Protein AF-A0A1Q3B2E7-F1 (afdb_monomer_lite)

Structure (mmCIF, N/CA/C/O backbone):
data_AF-A0A1Q3B2E7-F1
#
_entry.id   AF-A0A1Q3B2E7-F1
#
loop_
_atom_site.group_PDB
_atom_site.id
_atom_site.type_symbol
_atom_site.label_atom_id
_atom_site.label_alt_id
_atom_site.label_comp_id
_atom_site.label_asym_id
_atom_site.label_entity_id
_atom_site.label_seq_id
_atom_site.pdbx_PDB_ins_code
_atom_site.Cartn_x
_atom_site.Cartn_y
_atom_site.Cartn_z
_atom_site.occupancy
_atom_site.B_iso_or_equiv
_atom_site.auth_seq_id
_atom_site.auth_comp_id
_atom_site.auth_asym_id
_atom_site.auth_atom_id
_atom_site.pdbx_PDB_model_num
ATOM 1 N N . GLY A 1 1 ? 12.172 3.850 -0.071 1.00 59.62 1 GLY A N 1
ATOM 2 C CA . GLY A 1 1 ? 12.761 2.492 0.030 1.00 59.62 1 GLY A CA 1
ATOM 3 C C . GLY A 1 1 ? 11.717 1.480 0.484 1.00 59.62 1 GLY A C 1
ATOM 4 O O . GLY A 1 1 ? 10.760 1.884 1.121 1.00 59.62 1 GLY A O 1
ATOM 5 N N . ARG A 1 2 ? 11.874 0.181 0.179 1.00 70.88 2 ARG A N 1
ATOM 6 C CA . ARG A 1 2 ? 10.879 -0.886 0.475 1.00 70.88 2 ARG A CA 1
ATOM 7 C C . ARG A 1 2 ? 10.466 -0.970 1.951 1.00 70.88 2 ARG A C 1
ATOM 9 O O . ARG A 1 2 ? 9.289 -1.133 2.250 1.00 70.88 2 ARG A O 1
ATOM 16 N N . ARG A 1 3 ? 11.431 -0.772 2.853 1.00 80.31 3 ARG A N 1
ATOM 17 C CA . ARG A 1 3 ? 11.207 -0.690 4.303 1.00 80.31 3 ARG A CA 1
ATOM 18 C C . ARG A 1 3 ? 10.208 0.413 4.675 1.00 80.31 3 ARG A C 1
ATOM 20 O O . ARG A 1 3 ? 9.284 0.149 5.420 1.00 80.31 3 ARG A O 1
ATOM 27 N N . ILE A 1 4 ? 10.326 1.585 4.047 1.00 84.75 4 ILE A N 1
ATOM 28 C CA . ILE A 1 4 ? 9.436 2.738 4.268 1.00 84.75 4 ILE A CA 1
ATOM 29 C C . ILE A 1 4 ? 7.983 2.389 3.922 1.00 84.75 4 ILE A C 1
ATOM 31 O O . ILE A 1 4 ? 7.077 2.756 4.658 1.00 84.75 4 ILE A O 1
ATOM 35 N N . LEU A 1 5 ? 7.759 1.650 2.827 1.00 84.69 5 LEU A N 1
ATOM 36 C CA . LEU A 1 5 ? 6.407 1.238 2.443 1.00 84.69 5 LEU A CA 1
ATOM 37 C C . LEU A 1 5 ? 5.824 0.225 3.442 1.00 84.69 5 LEU A C 1
ATOM 39 O O . LEU A 1 5 ? 4.676 0.361 3.841 1.00 84.69 5 LEU A O 1
ATOM 43 N N . ASN A 1 6 ? 6.611 -0.764 3.878 1.00 84.50 6 ASN A N 1
ATOM 44 C CA . ASN A 1 6 ? 6.161 -1.739 4.880 1.00 84.50 6 ASN A CA 1
ATOM 45 C C . ASN A 1 6 ? 5.844 -1.057 6.226 1.00 84.50 6 ASN A C 1
ATOM 47 O O . ASN A 1 6 ? 4.791 -1.299 6.812 1.00 84.50 6 ASN A O 1
ATOM 51 N N . ASP A 1 7 ? 6.711 -0.142 6.663 1.00 87.56 7 ASP A N 1
ATOM 52 C CA . ASP A 1 7 ? 6.533 0.615 7.903 1.00 87.56 7 ASP A CA 1
ATOM 53 C C . ASP A 1 7 ? 5.281 1.510 7.856 1.00 87.56 7 ASP A C 1
ATOM 55 O O . ASP A 1 7 ? 4.605 1.646 8.872 1.00 87.56 7 ASP A O 1
ATOM 59 N N . ALA A 1 8 ? 4.914 2.045 6.684 1.00 88.06 8 ALA A N 1
ATOM 60 C CA . ALA A 1 8 ? 3.692 2.832 6.495 1.00 88.06 8 ALA A CA 1
ATOM 61 C C . ALA A 1 8 ? 2.412 1.976 6.382 1.00 88.06 8 ALA A C 1
ATOM 63 O O . ALA A 1 8 ? 1.351 2.367 6.866 1.00 88.06 8 ALA A O 1
ATOM 64 N N . LEU A 1 9 ? 2.469 0.788 5.774 1.00 87.25 9 LEU A N 1
ATOM 65 C CA . LEU A 1 9 ? 1.274 -0.051 5.598 1.00 87.25 9 LEU A CA 1
ATOM 66 C C . LEU A 1 9 ? 0.846 -0.769 6.888 1.00 87.25 9 LEU A C 1
ATOM 68 O O . LEU A 1 9 ? -0.348 -0.969 7.112 1.00 87.25 9 LEU A O 1
ATOM 72 N N . ARG A 1 10 ? 1.787 -1.095 7.781 1.00 88.38 10 ARG A N 1
ATOM 73 C CA . ARG A 1 10 ? 1.496 -1.751 9.071 1.00 88.38 10 ARG A CA 1
ATOM 74 C C . ARG A 1 10 ? 0.505 -0.969 9.955 1.00 88.38 10 ARG A C 1
ATOM 76 O O . ARG A 1 10 ? -0.465 -1.575 10.414 1.00 88.38 10 ARG A O 1
ATOM 83 N N . PRO A 1 11 ? 0.684 0.347 10.205 1.00 90.88 11 PRO A N 1
ATOM 84 C CA . PRO A 1 11 ? -0.299 1.167 10.912 1.00 90.88 11 PRO A CA 1
ATOM 85 C C . PRO A 1 11 ? -1.687 1.137 10.280 1.00 90.88 11 PRO A C 1
ATOM 87 O O . PRO A 1 11 ? -2.664 1.092 11.018 1.00 90.88 11 PRO A O 1
ATOM 90 N N . THR A 1 12 ? -1.772 1.111 8.947 1.00 90.00 12 THR A N 1
ATOM 91 C CA . THR A 1 12 ? -3.046 1.073 8.209 1.00 90.00 12 THR A CA 1
ATOM 92 C C . THR A 1 12 ? -3.836 -0.187 8.555 1.00 90.00 12 THR A C 1
ATOM 94 O O . THR A 1 12 ? -4.966 -0.100 9.023 1.00 90.00 12 THR A O 1
ATOM 97 N N . VAL A 1 13 ? -3.205 -1.360 8.438 1.00 88.94 13 VAL A N 1
ATOM 98 C CA . VAL A 1 13 ? -3.832 -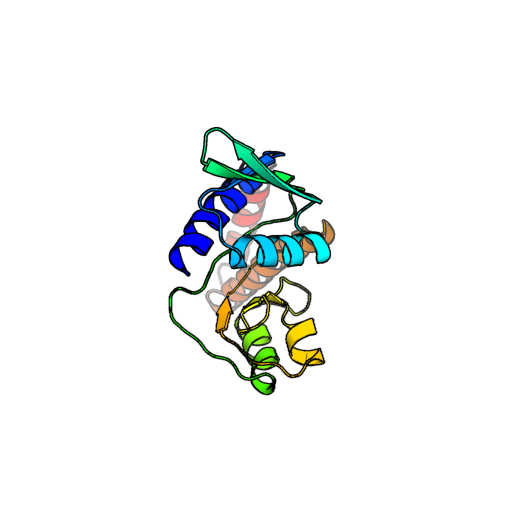2.651 8.775 1.00 88.94 13 VAL A CA 1
ATOM 99 C C . VAL A 1 13 ? -4.214 -2.715 10.254 1.00 88.94 13 VAL A C 1
ATOM 101 O O . VAL A 1 13 ? -5.286 -3.194 10.613 1.00 88.94 13 VAL A O 1
ATOM 104 N N . ASN A 1 14 ? -3.349 -2.213 11.136 1.00 90.81 14 ASN A N 1
ATOM 105 C CA . ASN A 1 14 ? -3.615 -2.210 12.571 1.00 90.81 14 ASN A CA 1
ATOM 106 C C . ASN A 1 14 ? -4.746 -1.249 12.961 1.00 90.81 14 ASN A C 1
ATOM 108 O O . ASN A 1 14 ? -5.475 -1.530 13.910 1.00 90.81 14 ASN A O 1
ATOM 112 N N . ALA A 1 15 ? -4.875 -0.112 12.278 1.00 92.00 15 ALA A N 1
ATOM 113 C CA . ALA A 1 15 ? -5.956 0.844 12.484 1.00 92.00 15 ALA A CA 1
ATOM 114 C C . ALA A 1 15 ? -7.296 0.265 12.012 1.00 92.00 15 ALA A C 1
ATOM 116 O O . ALA A 1 15 ? -8.272 0.342 12.755 1.00 92.00 15 ALA A O 1
ATOM 117 N N . GLU A 1 16 ? -7.303 -0.399 10.857 1.00 89.44 16 GLU A N 1
ATOM 118 C CA . GLU A 1 16 ? -8.468 -1.105 10.310 1.00 89.44 16 GLU A CA 1
ATOM 119 C C . GLU A 1 16 ? -8.929 -2.245 11.221 1.00 89.44 16 GLU A C 1
ATOM 121 O O . GLU A 1 16 ? -10.093 -2.310 11.603 1.00 89.44 16 GLU A O 1
ATOM 126 N N . ARG A 1 17 ? -8.002 -3.083 11.708 1.00 88.38 17 ARG A N 1
ATOM 127 C CA . ARG A 1 17 ? -8.322 -4.133 12.696 1.00 88.38 17 ARG A CA 1
ATOM 128 C C . ARG A 1 17 ? -8.893 -3.585 14.004 1.00 88.38 17 ARG A C 1
ATOM 130 O O . ARG A 1 17 ? -9.608 -4.297 14.699 1.00 88.38 17 ARG A O 1
ATOM 137 N N . LYS A 1 18 ? -8.556 -2.343 14.357 1.00 91.69 18 LYS A N 1
ATOM 138 C CA . LYS A 1 18 ? -9.092 -1.640 15.531 1.00 91.69 18 LYS A CA 1
ATOM 139 C C . LYS A 1 18 ? -10.392 -0.882 15.235 1.00 91.69 18 LYS A C 1
ATOM 141 O O . LYS A 1 18 ? -10.913 -0.255 16.151 1.00 91.69 18 LYS A O 1
ATOM 146 N N . GLY A 1 19 ? -10.888 -0.894 13.996 1.00 88.62 19 GLY A N 1
ATOM 147 C CA . GLY A 1 19 ? -12.098 -0.176 13.593 1.00 88.62 19 GLY A CA 1
ATOM 148 C C . GLY A 1 19 ? -11.955 1.349 13.609 1.00 88.62 19 GLY A C 1
ATOM 149 O O . GLY A 1 19 ? -12.931 2.054 13.847 1.00 88.62 19 GLY A O 1
ATOM 150 N N . LYS A 1 20 ? -10.742 1.885 13.415 1.00 92.94 20 LYS A N 1
ATOM 151 C CA . LYS A 1 20 ? -10.534 3.338 13.333 1.00 92.94 20 LYS A CA 1
ATOM 152 C C . LYS A 1 20 ? -10.996 3.872 11.978 1.00 92.94 20 LYS A C 1
ATOM 154 O O . LYS A 1 20 ? -10.686 3.280 10.954 1.00 92.94 20 LYS A O 1
ATOM 159 N N . SER A 1 21 ? -11.627 5.045 11.967 1.00 92.88 21 SER A N 1
ATOM 160 C CA . SER A 1 21 ? -12.027 5.721 10.721 1.00 92.88 21 SER A CA 1
ATOM 161 C C . SER A 1 21 ? -10.865 6.396 9.986 1.00 92.88 21 SER A C 1
ATOM 163 O O . SER A 1 21 ? -10.935 6.590 8.778 1.00 92.88 21 SER A O 1
ATOM 165 N N . TYR A 1 22 ? -9.792 6.754 10.699 1.00 94.56 22 TYR A N 1
ATOM 166 C CA . TYR A 1 22 ? -8.658 7.490 10.138 1.00 94.56 22 TYR A CA 1
ATOM 167 C C . TYR A 1 22 ? -7.321 6.954 10.646 1.00 94.56 22 TYR A C 1
ATOM 169 O O . TYR A 1 22 ? -7.204 6.495 11.790 1.00 94.56 22 TYR A O 1
ATOM 177 N N . VAL A 1 23 ? -6.294 7.068 9.805 1.00 94.75 23 VAL A N 1
ATOM 178 C CA . VAL A 1 23 ? -4.904 6.777 10.165 1.00 94.75 23 VAL A CA 1
ATOM 179 C C . VAL A 1 23 ? -3.959 7.819 9.570 1.00 94.75 23 VAL A C 1
ATOM 181 O O . VAL A 1 23 ? -4.080 8.189 8.405 1.00 94.75 23 VAL A O 1
ATOM 184 N N . GLU A 1 24 ? -3.004 8.281 10.374 1.00 92.25 24 GLU A N 1
ATOM 185 C CA . GLU A 1 24 ? -1.895 9.112 9.905 1.00 92.25 24 GLU A CA 1
ATOM 186 C C . GLU A 1 24 ? -0.694 8.227 9.563 1.00 92.25 24 GLU A C 1
ATOM 188 O O . GLU A 1 24 ? -0.271 7.396 10.372 1.00 92.25 24 GLU A O 1
ATOM 193 N N . LEU A 1 25 ? -0.133 8.412 8.368 1.00 90.94 25 LEU A N 1
ATOM 194 C CA . LEU A 1 25 ? 1.010 7.657 7.867 1.00 90.94 25 LEU A CA 1
ATOM 195 C C . LEU A 1 25 ? 2.261 8.528 7.783 1.00 90.94 25 LEU A C 1
ATOM 197 O O . LEU A 1 25 ? 2.250 9.633 7.235 1.00 90.94 25 LEU A O 1
ATOM 201 N N . GLN A 1 26 ? 3.364 7.973 8.283 1.00 83.81 26 GLN A N 1
ATOM 202 C CA . GLN A 1 26 ? 4.721 8.495 8.152 1.00 83.81 26 GLN A CA 1
ATOM 203 C C . GLN A 1 26 ? 5.697 7.311 8.063 1.00 83.81 26 GLN A C 1
ATOM 205 O O . GLN A 1 26 ? 5.507 6.343 8.803 1.00 83.81 26 GLN A O 1
ATOM 210 N N . PRO A 1 27 ? 6.744 7.354 7.211 1.00 79.88 27 PRO A N 1
ATOM 211 C CA . PRO A 1 27 ? 7.186 8.443 6.324 1.00 79.88 27 PRO A CA 1
ATOM 212 C C . PRO A 1 27 ? 6.483 8.465 4.954 1.00 79.88 27 PRO A C 1
ATOM 214 O O . PRO A 1 27 ? 5.957 7.452 4.497 1.00 79.88 27 PRO A O 1
ATOM 217 N N . ILE A 1 28 ? 6.555 9.598 4.247 1.00 83.94 28 ILE A N 1
ATOM 218 C CA . ILE A 1 28 ? 5.981 9.749 2.898 1.00 83.94 28 ILE A CA 1
ATOM 219 C C . ILE A 1 28 ? 6.991 9.417 1.814 1.00 83.94 28 ILE A C 1
ATOM 221 O O . ILE A 1 28 ? 8.162 9.785 1.881 1.00 83.94 28 ILE A O 1
ATOM 225 N N . SER A 1 29 ? 6.507 8.732 0.782 1.00 85.81 29 SER A N 1
ATOM 226 C CA . SER A 1 29 ? 7.240 8.497 -0.456 1.00 85.81 29 SER A CA 1
ATOM 227 C C . SER A 1 29 ? 6.288 8.582 -1.644 1.00 85.81 29 SER A C 1
ATOM 229 O O . SER A 1 29 ? 5.109 8.270 -1.502 1.00 85.81 29 SER A O 1
ATOM 231 N N . THR A 1 30 ? 6.804 8.941 -2.819 1.00 86.69 30 THR A N 1
ATOM 232 C CA . THR A 1 30 ? 6.036 8.957 -4.081 1.00 86.69 30 THR A CA 1
ATOM 233 C C . THR A 1 30 ? 5.363 7.613 -4.355 1.00 86.69 30 THR A C 1
ATOM 235 O O . THR A 1 30 ? 4.206 7.548 -4.763 1.00 86.69 30 THR A O 1
ATOM 238 N N . VAL A 1 31 ? 6.062 6.525 -4.029 1.00 87.19 31 VAL A N 1
ATOM 239 C CA . VAL A 1 31 ? 5.546 5.164 -4.174 1.00 87.19 31 VAL A CA 1
ATOM 240 C C . VAL A 1 31 ? 4.389 4.876 -3.215 1.00 87.19 31 VAL A C 1
ATOM 242 O O . VAL A 1 31 ? 3.468 4.166 -3.591 1.00 87.19 31 VAL A O 1
ATOM 245 N N . LEU A 1 32 ? 4.404 5.425 -1.993 1.00 89.31 32 LEU A N 1
ATOM 246 C CA . LEU A 1 32 ? 3.286 5.286 -1.052 1.00 89.31 32 LEU A CA 1
ATOM 247 C C . LEU A 1 32 ? 2.048 6.036 -1.560 1.00 89.31 32 LEU A C 1
ATOM 249 O O . LEU A 1 32 ? 0.961 5.475 -1.526 1.00 89.31 32 LEU A O 1
ATOM 253 N N . SER A 1 33 ? 2.207 7.261 -2.069 1.00 90.31 33 SER A N 1
ATOM 254 C CA . SER A 1 33 ? 1.087 8.035 -2.623 1.00 90.31 33 SER A CA 1
ATOM 255 C C . SER A 1 33 ? 0.443 7.335 -3.823 1.00 90.31 33 SER A C 1
ATOM 257 O O . SER A 1 33 ? -0.778 7.239 -3.895 1.00 90.31 33 SER A O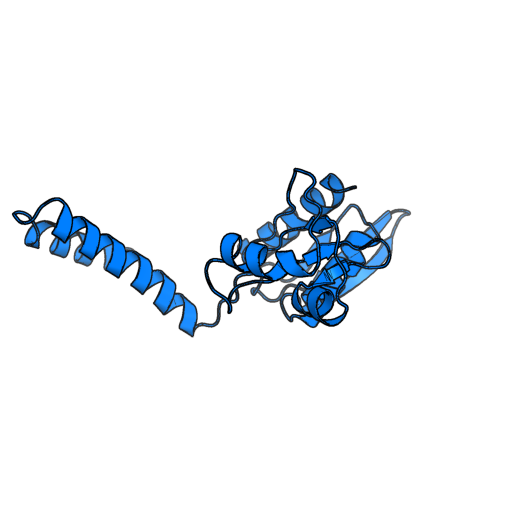 1
ATOM 259 N N . SER A 1 34 ? 1.262 6.787 -4.724 1.00 90.38 34 SER A N 1
ATOM 260 C CA . SER A 1 34 ? 0.786 6.038 -5.899 1.00 90.38 34 SER A CA 1
ATOM 261 C C . SER A 1 34 ? 0.112 4.725 -5.485 1.00 90.38 34 SER A C 1
ATOM 263 O O . SER A 1 34 ? -0.945 4.369 -5.990 1.00 90.38 34 SER A O 1
ATOM 265 N N . PHE A 1 35 ? 0.645 4.049 -4.464 1.00 88.69 35 PHE A N 1
ATOM 266 C CA . PHE A 1 35 ? 0.024 2.854 -3.894 1.00 88.69 35 PHE A CA 1
ATOM 267 C C . PHE A 1 35 ? -1.345 3.136 -3.255 1.00 88.69 35 PHE A C 1
ATOM 269 O O . PHE A 1 35 ? -2.295 2.387 -3.466 1.00 88.69 35 PHE A O 1
ATOM 276 N N . LEU A 1 36 ? -1.468 4.229 -2.493 1.00 90.81 36 LEU A N 1
ATOM 277 C CA . LEU A 1 36 ? -2.745 4.651 -1.911 1.00 90.81 36 LEU A CA 1
ATOM 278 C C . LEU A 1 36 ? -3.760 5.037 -2.991 1.00 90.81 36 LEU A C 1
ATOM 280 O O . LEU A 1 36 ? -4.945 4.764 -2.825 1.00 90.81 36 LEU A O 1
ATOM 284 N N . LYS A 1 37 ? -3.306 5.602 -4.115 1.00 91.88 37 LYS A N 1
ATOM 285 C CA . LYS A 1 37 ? -4.159 5.853 -5.281 1.00 91.88 37 LYS A CA 1
ATOM 286 C C . LYS A 1 37 ? -4.758 4.552 -5.824 1.00 91.88 37 LYS A C 1
ATOM 288 O O . LYS A 1 37 ? -5.976 4.449 -5.877 1.00 91.88 37 LYS A O 1
ATOM 293 N N . VAL A 1 38 ? -3.941 3.522 -6.063 1.00 89.69 38 VAL A N 1
ATOM 294 C CA . VAL A 1 38 ? -4.433 2.193 -6.485 1.00 89.69 38 VAL A CA 1
ATOM 295 C C . VAL A 1 38 ? -5.423 1.609 -5.465 1.00 89.69 38 VAL A C 1
ATOM 297 O O . VAL A 1 38 ? -6.466 1.074 -5.835 1.00 89.69 38 VAL A O 1
ATOM 300 N N . MET A 1 39 ? -5.154 1.743 -4.160 1.00 89.00 39 MET A N 1
ATOM 301 C CA . MET A 1 39 ? -6.084 1.281 -3.117 1.00 89.00 39 MET A CA 1
ATOM 302 C C . MET A 1 39 ? -7.425 2.028 -3.133 1.00 89.00 39 MET A C 1
ATOM 304 O O . MET A 1 39 ? -8.458 1.424 -2.834 1.00 89.00 39 MET A O 1
ATOM 308 N N . LYS A 1 40 ? -7.413 3.325 -3.452 1.00 91.38 40 LYS A N 1
ATOM 309 C CA . LYS A 1 40 ? -8.616 4.152 -3.585 1.00 91.38 40 LYS A CA 1
ATOM 310 C C . LYS A 1 40 ? -9.411 3.757 -4.825 1.00 91.38 40 LYS A C 1
ATOM 312 O O . LYS A 1 40 ? -10.608 3.520 -4.713 1.00 91.38 40 LYS A O 1
ATOM 317 N N . ASP A 1 41 ? -8.742 3.618 -5.966 1.00 90.00 41 ASP A N 1
ATOM 318 C CA . ASP A 1 41 ? -9.372 3.281 -7.247 1.00 90.00 41 ASP A CA 1
ATOM 319 C C . ASP A 1 41 ? -10.035 1.893 -7.193 1.00 90.00 41 ASP A C 1
ATOM 321 O O . ASP A 1 41 ? -11.133 1.692 -7.708 1.00 90.00 41 ASP A O 1
ATOM 325 N N . ARG A 1 42 ? -9.427 0.950 -6.461 1.00 86.50 42 ARG A N 1
ATOM 326 C CA . ARG A 1 42 ? -9.994 -0.384 -6.193 1.00 86.50 42 ARG A CA 1
ATOM 327 C C . ARG A 1 42 ? -11.024 -0.416 -5.049 1.00 86.50 42 ARG A C 1
ATOM 329 O O . ARG A 1 42 ? -11.599 -1.469 -4.781 1.00 86.50 42 ARG A O 1
ATOM 336 N N . GLY A 1 43 ? -11.276 0.706 -4.369 1.00 87.44 43 GLY A N 1
ATOM 337 C CA . GLY A 1 43 ? -12.324 0.836 -3.348 1.00 87.44 43 GLY A CA 1
ATOM 338 C C . GLY A 1 43 ? -12.020 0.174 -1.998 1.00 87.44 43 GLY A C 1
ATOM 339 O O . GLY A 1 43 ? -12.953 -0.240 -1.299 1.00 87.44 43 GLY A O 1
ATOM 340 N N . TYR A 1 44 ? -10.738 0.041 -1.639 1.00 86.88 44 TYR A N 1
ATOM 341 C CA . TYR A 1 44 ? -10.303 -0.431 -0.316 1.00 86.88 44 TYR A CA 1
ATOM 342 C C . TYR A 1 44 ? -10.294 0.680 0.732 1.00 86.88 44 TYR A C 1
ATOM 344 O O . TYR A 1 44 ? -10.636 0.438 1.888 1.00 86.88 44 TYR A O 1
ATOM 352 N N . ILE A 1 45 ? -9.878 1.877 0.321 1.00 91.06 45 ILE A N 1
ATOM 353 C CA . ILE A 1 45 ? -9.889 3.088 1.143 1.00 91.06 45 ILE A CA 1
ATOM 354 C C . ILE A 1 45 ? -10.887 4.071 0.552 1.00 91.06 45 ILE A C 1
ATOM 356 O O . ILE A 1 45 ? -11.130 4.066 -0.655 1.00 91.06 45 ILE A O 1
ATOM 360 N N . LYS A 1 46 ? -11.440 4.939 1.396 1.00 91.75 46 LYS A N 1
ATOM 361 C CA . LYS A 1 46 ? -12.422 5.922 0.946 1.00 91.75 46 LYS A CA 1
ATOM 362 C C . LYS A 1 46 ? -11.737 7.121 0.298 1.00 91.75 46 LYS A C 1
ATOM 364 O O . LYS A 1 46 ? -12.024 7.472 -0.845 1.00 91.75 46 LYS A O 1
ATOM 369 N N . ASN A 1 47 ? -10.796 7.731 1.011 1.00 94.94 47 ASN A N 1
ATOM 370 C CA . ASN A 1 47 ? -9.999 8.835 0.498 1.00 94.94 47 ASN A CA 1
ATOM 371 C C . ASN A 1 47 ? -8.657 8.930 1.235 1.00 94.94 47 ASN A C 1
ATOM 373 O O . ASN A 1 47 ? -8.458 8.305 2.276 1.00 94.94 47 ASN A O 1
ATOM 377 N N . PHE A 1 48 ? -7.727 9.718 0.705 1.00 95.00 48 PHE A N 1
ATOM 378 C CA . PHE A 1 48 ? -6.511 10.087 1.418 1.00 95.00 48 PHE A CA 1
ATOM 379 C C . PHE A 1 48 ? -6.113 11.520 1.078 1.00 95.00 48 PHE A C 1
ATOM 381 O O . PHE A 1 48 ? -6.361 11.999 -0.029 1.00 95.00 48 PHE A O 1
ATOM 388 N N . GLU A 1 49 ? -5.470 12.186 2.027 1.00 93.44 49 GLU A N 1
ATOM 389 C CA . GLU A 1 49 ? -5.038 13.573 1.905 1.00 93.44 49 GLU A CA 1
ATOM 390 C C . GLU A 1 49 ? -3.584 13.707 2.340 1.00 93.44 49 GLU A C 1
ATOM 392 O O . GLU A 1 49 ? -3.170 13.184 3.376 1.00 93.44 49 GLU A O 1
ATOM 397 N N . VAL A 1 50 ? -2.802 14.418 1.532 1.00 91.56 50 VAL A N 1
ATOM 398 C CA . VAL A 1 50 ? -1.409 14.748 1.833 1.00 91.56 50 VAL A CA 1
ATOM 399 C C . VAL A 1 50 ? -1.383 16.175 2.366 1.00 91.56 50 VAL A C 1
ATOM 401 O O . VAL A 1 50 ? -1.817 17.095 1.678 1.00 91.56 50 VAL A O 1
ATOM 404 N N . TYR A 1 51 ? -0.841 16.375 3.562 1.00 89.81 51 TYR A N 1
ATOM 405 C CA . TYR A 1 51 ? -0.718 17.695 4.172 1.00 89.81 51 TYR A CA 1
ATOM 406 C C . TYR A 1 51 ? 0.701 17.939 4.686 1.00 89.81 51 TYR A C 1
ATOM 408 O O . TYR A 1 51 ? 1.462 17.019 4.999 1.00 89.81 51 TYR A O 1
ATOM 416 N N . TYR A 1 52 ? 1.070 19.214 4.749 1.00 88.50 52 TYR A N 1
ATOM 417 C CA . TYR A 1 52 ? 2.373 19.662 5.216 1.00 88.50 52 TYR A CA 1
ATOM 418 C C . TYR A 1 52 ? 2.198 20.463 6.502 1.00 88.50 52 TYR A C 1
ATOM 420 O O . TYR A 1 52 ? 1.615 21.546 6.488 1.00 88.50 52 TYR A O 1
ATOM 428 N N . LEU A 1 53 ? 2.698 19.929 7.618 1.00 86.00 53 LEU A N 1
ATOM 429 C CA . LEU A 1 53 ? 2.559 20.550 8.932 1.00 86.00 53 LEU A CA 1
ATOM 430 C C . LEU A 1 53 ? 3.904 20.551 9.663 1.00 86.00 53 LEU A C 1
ATOM 432 O O . LEU A 1 53 ? 4.593 19.537 9.711 1.00 86.00 53 LEU A O 1
ATOM 436 N N . HIS A 1 54 ? 4.291 21.689 10.245 1.00 86.44 54 HIS A N 1
ATOM 437 C CA . HIS A 1 54 ? 5.511 21.828 11.060 1.00 86.44 54 HIS A CA 1
ATOM 438 C C . HIS A 1 54 ? 6.786 21.236 10.419 1.00 86.44 54 HIS A C 1
ATOM 440 O O . HIS A 1 54 ? 7.582 20.588 11.093 1.00 86.44 54 HIS A O 1
ATOM 446 N N . ARG A 1 55 ? 6.994 21.460 9.112 1.00 84.69 55 ARG A N 1
ATOM 447 C CA . ARG A 1 55 ? 8.123 20.914 8.325 1.00 84.69 55 ARG A CA 1
ATOM 448 C C . ARG A 1 55 ? 8.134 19.396 8.143 1.00 84.69 55 ARG A C 1
ATOM 450 O O . ARG A 1 55 ? 9.146 18.833 7.730 1.00 84.69 55 ARG A O 1
ATOM 457 N N . VAL A 1 56 ? 7.013 18.735 8.401 1.00 85.38 56 VAL A N 1
ATOM 458 C CA . VAL A 1 56 ? 6.863 17.299 8.207 1.00 85.38 56 VAL A CA 1
ATOM 459 C C . VAL A 1 56 ? 5.669 17.044 7.303 1.00 85.38 56 VAL A C 1
ATOM 461 O O . VAL A 1 56 ? 4.548 17.474 7.568 1.00 85.38 56 VAL A O 1
ATOM 464 N N . TRP A 1 57 ? 5.916 16.319 6.220 1.00 87.75 57 TRP A N 1
ATOM 465 C CA . TRP A 1 57 ? 4.845 15.818 5.378 1.00 87.75 57 TRP A CA 1
ATOM 466 C C . TRP A 1 57 ? 4.114 14.682 6.109 1.00 87.75 57 TRP A C 1
ATOM 468 O O . TRP A 1 57 ? 4.750 13.799 6.698 1.00 87.75 57 TRP A O 1
ATOM 478 N N . ARG A 1 58 ? 2.782 14.684 6.047 1.00 89.75 58 ARG A N 1
ATOM 479 C CA . ARG A 1 58 ? 1.909 13.640 6.598 1.00 89.75 58 ARG A CA 1
ATOM 480 C C . ARG A 1 58 ? 0.810 13.268 5.608 1.00 89.75 58 ARG A C 1
ATOM 482 O O . ARG A 1 58 ? 0.403 14.087 4.790 1.00 89.75 58 ARG A O 1
ATOM 489 N N . ILE A 1 59 ? 0.387 12.007 5.652 1.00 92.75 59 ILE A N 1
ATOM 490 C CA . ILE A 1 59 ? -0.768 11.527 4.893 1.00 92.75 59 ILE A CA 1
ATOM 491 C C . ILE A 1 59 ? -1.814 11.073 5.892 1.00 92.75 59 ILE A C 1
ATOM 493 O O . ILE A 1 59 ? -1.515 10.223 6.728 1.00 92.75 59 ILE A O 1
ATOM 497 N N . THR A 1 60 ? -3.023 11.607 5.787 1.00 93.31 60 THR A N 1
ATOM 498 C CA . THR A 1 60 ? -4.191 11.058 6.477 1.00 93.31 60 THR A CA 1
ATOM 499 C C . THR A 1 60 ? -4.944 10.178 5.494 1.00 93.31 60 THR A C 1
ATOM 501 O O . THR A 1 60 ? -5.248 10.605 4.383 1.00 93.31 60 THR A O 1
ATOM 504 N N . VAL A 1 61 ? -5.237 8.945 5.892 1.00 94.56 61 VAL A N 1
ATOM 505 C CA . VAL A 1 61 ? -6.049 8.006 5.112 1.00 94.56 61 VAL A CA 1
ATOM 506 C C . VAL A 1 61 ? -7.382 7.807 5.823 1.00 94.56 61 VAL A C 1
ATOM 508 O O . VAL A 1 61 ? -7.406 7.521 7.021 1.00 94.56 61 VAL A O 1
ATOM 511 N N . GLU A 1 62 ? -8.475 7.954 5.078 1.00 95.12 62 GLU A N 1
ATOM 512 C CA . GLU A 1 62 ? -9.831 7.621 5.509 1.00 95.12 62 GLU A CA 1
ATOM 513 C C . GLU A 1 62 ? -10.126 6.153 5.175 1.00 95.12 62 GLU A C 1
ATOM 515 O O . GLU A 1 62 ? -10.110 5.720 4.015 1.00 95.12 62 GLU A O 1
ATOM 520 N N . LEU A 1 63 ? -10.376 5.388 6.229 1.00 91.81 63 LEU A N 1
ATOM 521 C CA . LEU A 1 63 ? -10.547 3.943 6.216 1.00 91.81 63 LEU A CA 1
ATOM 522 C C . LEU A 1 63 ? -12.023 3.570 6.053 1.00 91.81 63 LEU A C 1
ATOM 524 O O . LEU A 1 63 ? -12.913 4.301 6.486 1.00 91.81 63 LEU A O 1
ATOM 528 N N . GLN A 1 64 ? -12.282 2.420 5.426 1.00 87.62 64 GLN A N 1
ATOM 529 C CA . GLN A 1 64 ? -13.644 1.945 5.145 1.00 87.62 64 GLN A CA 1
ATOM 530 C C . GLN A 1 64 ? -13.989 0.636 5.879 1.00 87.62 64 GLN A C 1
ATOM 532 O O . GLN A 1 64 ? -15.141 0.211 5.837 1.00 87.62 64 GLN A O 1
ATOM 537 N N . GLY A 1 65 ? -13.035 -0.034 6.538 1.00 84.69 65 GLY A N 1
ATOM 538 C CA . GLY A 1 65 ? -13.273 -1.362 7.124 1.00 84.69 65 GLY A CA 1
ATOM 539 C C . GLY A 1 65 ? -13.087 -2.514 6.134 1.00 84.69 65 GLY A C 1
ATOM 540 O O . GLY A 1 65 ? -13.426 -3.655 6.437 1.00 84.69 65 GLY A O 1
ATOM 541 N N . ARG A 1 66 ? -12.580 -2.234 4.925 1.00 83.50 66 ARG A N 1
ATOM 542 C CA . ARG A 1 66 ? -12.423 -3.226 3.844 1.00 83.50 66 ARG A CA 1
AT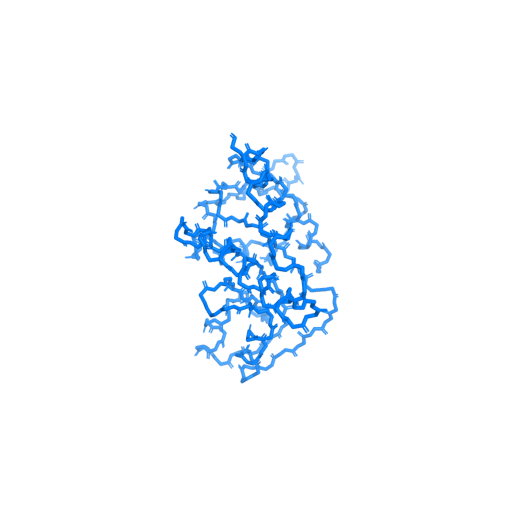OM 543 C C . ARG A 1 66 ? -11.021 -3.817 3.761 1.00 83.50 66 ARG A C 1
ATOM 545 O O . ARG A 1 66 ? -10.809 -4.813 3.075 1.00 83.50 66 ARG A O 1
ATOM 552 N N . VAL A 1 67 ? -10.048 -3.209 4.428 1.00 84.31 67 VAL A N 1
ATOM 553 C CA . VAL A 1 67 ? -8.658 -3.659 4.394 1.00 84.31 67 VAL A CA 1
ATOM 554 C C . VAL A 1 67 ? -8.423 -4.693 5.491 1.00 84.31 67 VAL A C 1
ATOM 556 O O . VAL A 1 67 ? -8.468 -4.387 6.677 1.00 84.31 67 VAL A O 1
ATOM 559 N N . ASN A 1 68 ? -8.116 -5.929 5.098 1.00 79.31 68 ASN A N 1
ATOM 560 C CA . ASN A 1 68 ? -7.794 -6.994 6.052 1.00 79.31 68 ASN A CA 1
ATOM 561 C C . ASN A 1 68 ? -6.288 -7.137 6.321 1.00 79.31 68 ASN A C 1
ATOM 563 O O . ASN A 1 68 ? -5.871 -7.326 7.468 1.00 79.31 68 ASN A O 1
ATOM 567 N N . ASP A 1 69 ? -5.477 -7.129 5.259 1.00 81.12 69 ASP A N 1
ATOM 568 C CA . ASP A 1 69 ? -4.027 -7.266 5.366 1.00 81.12 69 ASP A CA 1
ATOM 569 C C . ASP A 1 69 ? -3.291 -6.575 4.212 1.00 81.12 69 ASP A C 1
ATOM 571 O O . ASP A 1 69 ? -3.804 -6.432 3.102 1.00 81.12 69 ASP A O 1
ATOM 575 N N . CYS A 1 70 ? -2.074 -6.118 4.474 1.00 80.94 70 CYS A N 1
ATOM 576 C CA . CYS A 1 70 ? -1.230 -5.416 3.512 1.00 80.94 70 CYS A CA 1
ATOM 577 C C . CYS A 1 70 ? 0.227 -5.716 3.850 1.00 80.94 70 CYS A C 1
ATOM 579 O O . CYS A 1 70 ? 0.679 -5.400 4.950 1.00 80.94 70 CYS A O 1
ATOM 581 N N . GLY A 1 71 ? 0.985 -6.285 2.913 1.00 78.31 71 GLY A N 1
ATOM 582 C CA . GLY A 1 71 ? 2.357 -6.691 3.197 1.00 78.31 71 GLY A CA 1
ATOM 583 C C . GLY A 1 71 ? 3.248 -6.618 1.974 1.00 78.31 71 GLY A C 1
ATOM 584 O O . GLY A 1 71 ? 3.014 -7.304 0.992 1.00 78.31 71 GLY A O 1
ATOM 585 N N . VAL A 1 72 ? 4.317 -5.831 2.064 1.00 80.81 72 VAL A N 1
ATOM 586 C CA . VAL A 1 72 ? 5.321 -5.723 1.001 1.00 80.81 72 VAL A CA 1
ATOM 587 C C . VAL A 1 72 ? 6.277 -6.911 1.070 1.00 80.81 72 VAL A C 1
ATOM 589 O O . VAL A 1 72 ? 6.782 -7.235 2.146 1.00 80.81 72 VAL A O 1
ATOM 592 N N . LEU A 1 73 ? 6.598 -7.506 -0.081 1.00 79.31 73 LEU A N 1
ATOM 593 C CA . LEU A 1 73 ? 7.627 -8.542 -0.170 1.00 79.31 73 LEU A CA 1
ATOM 594 C C . LEU A 1 73 ? 9.006 -7.989 0.197 1.00 79.31 73 LEU A C 1
ATOM 596 O O . LEU A 1 73 ? 9.452 -6.949 -0.297 1.00 79.31 73 LEU A O 1
ATOM 600 N N . THR A 1 74 ? 9.693 -8.712 1.076 1.00 70.62 74 THR A N 1
ATOM 601 C CA . THR A 1 74 ? 10.992 -8.294 1.613 1.00 70.62 74 THR A CA 1
ATOM 602 C C . THR A 1 74 ? 12.133 -8.529 0.616 1.00 70.62 74 THR A C 1
ATOM 604 O O . THR A 1 74 ? 13.039 -7.695 0.507 1.00 70.62 74 THR A O 1
ATOM 607 N N . TYR A 1 75 ? 12.101 -9.628 -0.146 1.00 78.38 75 TYR A N 1
ATOM 608 C CA . TYR A 1 75 ? 13.102 -9.917 -1.179 1.00 78.38 75 TYR A CA 1
ATOM 609 C C . TYR A 1 75 ? 12.745 -9.240 -2.509 1.00 78.38 75 TYR A C 1
ATOM 611 O O . TYR A 1 75 ? 11.603 -8.849 -2.734 1.00 78.38 75 TYR A O 1
ATOM 619 N N . ARG A 1 76 ? 13.750 -9.010 -3.364 1.00 73.06 76 ARG A N 1
ATOM 620 C CA . ARG A 1 76 ? 13.512 -8.454 -4.702 1.00 73.06 76 ARG A CA 1
ATOM 621 C C . ARG A 1 76 ? 13.040 -9.579 -5.609 1.00 73.06 76 ARG A C 1
ATOM 623 O O . ARG A 1 76 ? 13.744 -10.575 -5.740 1.00 73.06 76 ARG A O 1
ATOM 630 N N . GLN A 1 77 ? 11.875 -9.393 -6.210 1.00 82.50 77 GLN A N 1
ATOM 631 C CA . GLN A 1 77 ? 11.359 -10.264 -7.249 1.00 82.50 77 GLN A CA 1
ATOM 632 C C . GLN A 1 77 ? 10.929 -9.391 -8.419 1.00 82.50 77 GLN A C 1
ATOM 634 O O . GLN A 1 77 ? 9.945 -8.655 -8.325 1.00 82.50 77 GLN A O 1
ATOM 639 N N . ASP A 1 78 ? 11.710 -9.454 -9.488 1.00 86.81 78 ASP A N 1
ATOM 640 C CA . ASP A 1 78 ? 11.353 -8.849 -10.760 1.00 86.81 78 ASP A CA 1
ATOM 641 C C . ASP A 1 78 ? 10.488 -9.853 -11.522 1.00 86.81 78 ASP A C 1
ATOM 643 O O . ASP A 1 78 ? 10.829 -11.036 -11.612 1.00 86.81 78 ASP A O 1
ATOM 647 N N . ILE A 1 79 ? 9.350 -9.395 -12.033 1.00 89.81 79 ILE A N 1
ATOM 648 C CA . ILE A 1 79 ? 8.429 -10.219 -12.803 1.00 89.81 79 ILE A CA 1
ATOM 649 C C . ILE A 1 79 ? 8.216 -9.616 -14.181 1.00 89.81 79 ILE A C 1
ATOM 651 O O . ILE A 1 79 ? 8.117 -8.399 -14.348 1.00 89.81 79 ILE A O 1
ATOM 655 N N . LYS A 1 80 ? 8.150 -10.487 -15.179 1.00 91.44 80 LYS A N 1
ATOM 656 C CA . LYS A 1 80 ? 7.795 -10.115 -16.543 1.00 91.44 80 LYS A CA 1
ATOM 657 C C . LYS A 1 80 ? 6.283 -10.162 -16.714 1.00 91.44 80 LYS A C 1
ATOM 659 O O . LYS A 1 80 ? 5.617 -10.912 -16.006 1.00 91.44 80 LYS A O 1
ATOM 664 N N . ALA A 1 81 ? 5.760 -9.392 -17.666 1.00 90.00 81 ALA A N 1
ATOM 665 C CA . ALA A 1 81 ? 4.320 -9.246 -17.877 1.00 90.00 81 ALA A CA 1
ATOM 666 C C . ALA A 1 81 ? 3.590 -10.593 -18.045 1.00 90.00 81 ALA A C 1
ATOM 668 O O . ALA A 1 81 ? 2.546 -10.820 -17.441 1.00 90.00 81 ALA A O 1
ATOM 669 N N . TRP A 1 82 ? 4.195 -11.533 -18.777 1.00 91.06 82 TRP A N 1
ATOM 670 C CA . TRP A 1 82 ? 3.625 -12.864 -19.010 1.00 91.06 82 TRP A CA 1
ATOM 671 C C . TRP A 1 82 ? 3.576 -13.758 -17.757 1.00 91.06 82 TRP A C 1
ATOM 673 O O . TRP A 1 82 ? 2.747 -14.662 -17.683 1.00 91.06 82 TRP A O 1
ATOM 683 N N . ASP A 1 83 ? 4.437 -13.513 -16.765 1.00 91.25 83 ASP A N 1
ATOM 684 C CA . ASP A 1 83 ? 4.517 -14.306 -15.531 1.00 91.25 83 ASP A CA 1
ATOM 685 C C . ASP A 1 83 ? 3.612 -13.752 -14.415 1.00 91.25 83 ASP A C 1
ATOM 687 O O . ASP A 1 83 ? 3.422 -14.416 -13.391 1.00 91.25 83 ASP A O 1
ATOM 691 N N . ILE A 1 84 ? 3.034 -12.554 -14.597 1.00 89.31 84 ILE A N 1
ATOM 692 C CA . ILE A 1 84 ? 2.180 -11.887 -13.597 1.00 89.31 84 ILE A CA 1
ATOM 693 C C . ILE A 1 84 ? 1.004 -12.782 -13.208 1.00 89.31 84 ILE A C 1
ATOM 695 O O . ILE A 1 84 ? 0.738 -12.976 -12.021 1.00 89.31 84 ILE A O 1
ATOM 699 N N . GLU A 1 85 ? 0.334 -13.370 -14.195 1.00 88.62 85 GLU A N 1
ATOM 700 C CA . GLU A 1 85 ? -0.853 -14.191 -13.965 1.00 88.62 85 GLU A CA 1
ATOM 701 C C . GLU A 1 85 ? -0.518 -15.474 -13.193 1.00 88.62 85 GLU A C 1
ATOM 703 O O . GLU A 1 85 ? -1.185 -15.834 -12.222 1.00 88.62 85 GLU A O 1
ATOM 708 N N . GLN A 1 86 ? 0.594 -16.123 -13.547 1.00 88.38 86 GLN A N 1
ATOM 709 C CA . GLN A 1 86 ? 1.092 -17.300 -12.831 1.00 88.38 86 GLN A CA 1
ATOM 710 C C . GLN A 1 86 ? 1.460 -16.975 -11.383 1.00 88.38 86 GLN A C 1
ATOM 712 O O . GLN A 1 86 ? 1.245 -17.783 -10.478 1.00 88.38 86 GLN A O 1
ATOM 717 N N . TYR A 1 87 ? 2.014 -15.788 -11.142 1.00 86.56 87 TYR A N 1
ATOM 718 C CA . TYR A 1 87 ? 2.313 -15.336 -9.792 1.00 86.56 87 TYR A CA 1
ATOM 719 C C . TYR A 1 87 ? 1.049 -15.039 -8.994 1.00 86.56 87 TYR A C 1
ATOM 721 O O . TYR A 1 87 ? 0.953 -15.445 -7.837 1.00 86.56 87 TYR A O 1
ATOM 729 N N . ARG A 1 88 ? 0.062 -14.385 -9.611 1.00 83.19 88 ARG A N 1
ATOM 730 C CA . ARG A 1 88 ? -1.233 -14.086 -8.999 1.00 83.19 88 ARG A CA 1
ATOM 731 C C . ARG A 1 88 ? -1.914 -15.353 -8.487 1.00 83.19 88 ARG A C 1
ATOM 733 O O . ARG A 1 88 ? -2.326 -15.379 -7.332 1.00 83.19 88 ARG A O 1
ATOM 740 N N . LEU A 1 89 ? -1.944 -16.412 -9.298 1.00 84.25 89 LEU A N 1
ATOM 741 C CA . LEU A 1 89 ? -2.518 -17.714 -8.929 1.00 84.25 89 LEU A CA 1
ATOM 742 C C . LEU A 1 89 ? -1.795 -18.390 -7.754 1.00 84.25 89 LEU A C 1
ATOM 744 O O . LEU A 1 89 ? -2.414 -19.121 -6.987 1.00 84.25 89 LEU A O 1
ATOM 748 N N . LYS A 1 90 ? -0.486 -18.162 -7.602 1.00 82.75 90 LYS A N 1
ATOM 749 C CA . LYS A 1 90 ? 0.302 -18.699 -6.480 1.00 82.75 90 LYS A CA 1
ATOM 750 C C . LYS A 1 90 ? 0.156 -17.859 -5.215 1.00 82.75 90 LYS A C 1
ATOM 752 O O . LYS A 1 90 ? 0.186 -18.398 -4.114 1.00 82.75 90 LYS A O 1
ATOM 757 N N . ALA A 1 91 ? 0.056 -16.542 -5.371 1.00 77.75 91 ALA A N 1
ATOM 758 C CA . ALA A 1 91 ? 0.015 -15.598 -4.264 1.00 77.75 91 ALA A CA 1
ATOM 759 C C . ALA A 1 91 ? -1.388 -15.471 -3.657 1.00 77.75 91 ALA A C 1
ATOM 761 O O . ALA A 1 91 ? -1.518 -15.307 -2.445 1.00 77.75 91 ALA A O 1
ATOM 762 N N . LEU A 1 92 ? -2.438 -15.524 -4.479 1.00 77.25 92 LEU A N 1
ATOM 763 C CA . LEU A 1 92 ? -3.818 -15.321 -4.052 1.00 77.25 92 LEU A CA 1
ATOM 764 C C . LEU A 1 92 ? -4.578 -16.652 -4.065 1.00 77.25 92 LEU A C 1
ATOM 766 O O . LEU A 1 92 ? -4.498 -17.396 -5.038 1.00 77.25 92 LEU A O 1
ATOM 770 N N . PRO A 1 93 ? -5.354 -16.961 -3.011 1.00 72.69 93 PRO A N 1
ATOM 771 C CA . PRO A 1 93 ? -6.059 -18.237 -2.917 1.00 72.69 93 PRO A CA 1
ATOM 772 C C . PRO A 1 93 ? -7.209 -18.361 -3.926 1.00 72.69 93 PRO A C 1
ATOM 774 O O . PRO A 1 93 ? -7.598 -19.475 -4.261 1.00 72.69 93 PRO A O 1
ATOM 777 N N . THR A 1 94 ? -7.789 -17.243 -4.383 1.00 71.56 94 THR A N 1
ATOM 778 C CA . THR A 1 94 ? -8.844 -17.234 -5.407 1.00 71.56 94 THR A CA 1
ATOM 779 C C . THR A 1 94 ? -8.744 -15.993 -6.296 1.00 71.56 94 THR A C 1
ATOM 781 O O . THR A 1 94 ? -8.204 -14.966 -5.883 1.00 71.56 94 THR A O 1
ATOM 784 N N . ASN A 1 95 ? -9.311 -16.064 -7.506 1.00 69.31 95 ASN A N 1
ATOM 785 C CA . ASN A 1 95 ? -9.269 -14.963 -8.476 1.00 69.31 95 ASN A CA 1
ATOM 786 C C . ASN A 1 95 ? -10.076 -13.727 -8.076 1.00 69.31 95 ASN A C 1
ATOM 788 O O . ASN A 1 95 ? -9.795 -12.643 -8.564 1.00 69.31 95 ASN A O 1
ATOM 792 N N . GLN A 1 96 ? -11.056 -13.881 -7.190 1.00 69.56 96 GLN A N 1
ATOM 793 C CA . GLN A 1 96 ? -11.883 -12.774 -6.708 1.00 69.56 96 GLN A CA 1
ATOM 794 C C . GLN A 1 96 ? -11.255 -12.061 -5.498 1.00 69.56 96 GLN A C 1
ATOM 796 O O . GLN A 1 96 ? -11.871 -11.170 -4.916 1.00 69.56 96 GLN A O 1
ATOM 801 N N . TRP A 1 97 ? -10.083 -12.509 -5.028 1.00 67.44 97 TRP A N 1
ATOM 802 C CA . TRP A 1 97 ? -9.537 -12.115 -3.732 1.00 67.44 97 TRP A CA 1
ATOM 803 C C . TRP A 1 97 ? -8.217 -11.367 -3.864 1.00 67.44 97 TRP A C 1
ATOM 805 O O . TRP A 1 97 ? -7.174 -11.988 -4.033 1.00 67.44 97 TRP A O 1
ATOM 815 N N . GLY A 1 98 ? -8.250 -10.060 -3.603 1.00 76.31 98 GLY A N 1
ATOM 816 C CA . GLY A 1 98 ? -7.053 -9.229 -3.484 1.00 76.31 98 GLY A CA 1
ATOM 817 C C . GLY A 1 98 ? -6.431 -8.848 -4.822 1.00 76.31 98 GLY A C 1
ATOM 818 O O . GLY A 1 98 ? -6.824 -9.333 -5.875 1.00 76.31 98 GLY A O 1
ATOM 819 N N . TYR A 1 99 ? -5.442 -7.960 -4.757 1.00 84.38 99 TYR A N 1
ATOM 820 C CA . TYR A 1 99 ? -4.730 -7.461 -5.929 1.00 84.38 99 TYR A CA 1
ATOM 821 C C . TYR A 1 99 ? -3.238 -7.538 -5.675 1.00 84.38 99 TYR A C 1
ATOM 823 O O . TYR A 1 99 ? -2.756 -7.145 -4.614 1.00 84.38 99 TYR A O 1
ATOM 831 N N . VAL A 1 100 ? -2.498 -8.006 -6.672 1.00 86.25 100 VAL A N 1
ATOM 832 C CA . VAL A 1 100 ? -1.047 -7.857 -6.685 1.00 86.25 100 VAL A CA 1
ATOM 833 C C . VAL A 1 100 ? -0.724 -6.488 -7.273 1.00 86.25 100 VAL A C 1
ATOM 835 O O . VAL A 1 100 ? -1.295 -6.111 -8.293 1.00 86.25 100 VAL A O 1
ATOM 838 N N . VAL A 1 101 ? 0.169 -5.748 -6.619 1.00 87.88 101 VAL A N 1
ATOM 839 C CA . VAL A 1 101 ? 0.615 -4.431 -7.075 1.00 87.88 101 VAL A CA 1
ATOM 840 C C . VAL A 1 101 ? 2.054 -4.544 -7.574 1.00 87.88 101 VAL A C 1
ATOM 842 O O . VAL A 1 101 ? 2.907 -5.205 -6.977 1.00 87.88 101 VAL A O 1
ATOM 845 N N . ILE A 1 102 ? 2.343 -3.921 -8.705 1.00 89.25 102 ILE A N 1
ATOM 846 C CA . ILE A 1 102 ? 3.624 -4.005 -9.393 1.00 89.25 102 ILE A CA 1
ATOM 847 C C . ILE A 1 102 ? 4.182 -2.594 -9.497 1.00 89.25 102 ILE A C 1
ATOM 849 O O . ILE A 1 102 ? 3.515 -1.655 -9.911 1.00 89.25 102 ILE A O 1
ATOM 853 N N . THR A 1 103 ? 5.425 -2.428 -9.061 1.00 88.31 103 THR A N 1
ATOM 854 C CA . THR A 1 103 ? 6.144 -1.165 -9.205 1.00 88.31 103 THR A CA 1
ATOM 855 C C . THR A 1 103 ? 6.951 -1.217 -10.487 1.00 88.31 103 THR A C 1
ATOM 857 O O . THR A 1 103 ? 7.898 -1.999 -10.596 1.00 88.31 103 THR A O 1
ATOM 860 N N . THR A 1 104 ? 6.581 -0.378 -11.437 1.00 88.44 104 THR A N 1
ATOM 861 C CA . THR A 1 104 ? 7.354 -0.130 -12.652 1.00 88.44 104 THR A CA 1
ATOM 862 C C . THR A 1 104 ? 8.258 1.093 -12.427 1.00 88.44 104 THR A C 1
ATOM 864 O O . THR A 1 104 ? 8.130 1.763 -11.396 1.00 88.44 104 THR A O 1
ATOM 867 N N . PRO A 1 105 ? 9.231 1.369 -13.312 1.00 83.69 105 PRO A N 1
ATOM 868 C CA . PRO A 1 105 ? 10.046 2.581 -13.217 1.00 83.69 105 PRO A CA 1
ATOM 869 C C . PRO A 1 105 ? 9.215 3.869 -13.258 1.00 83.69 105 PRO A C 1
ATOM 871 O O . PRO A 1 105 ? 9.577 4.833 -12.584 1.00 83.69 105 PRO A O 1
ATOM 874 N N . ASP A 1 106 ? 8.111 3.851 -14.009 1.00 83.06 106 ASP A N 1
ATOM 875 C CA . ASP A 1 106 ? 7.272 5.023 -14.249 1.00 83.06 106 ASP A CA 1
ATOM 876 C C . ASP A 1 106 ? 6.187 5.179 -13.178 1.00 83.06 106 ASP A C 1
ATOM 878 O O . ASP A 1 106 ? 6.039 6.262 -12.611 1.00 83.06 106 ASP A O 1
ATOM 882 N N . ASP A 1 107 ? 5.458 4.102 -12.857 1.00 86.19 107 ASP A N 1
ATOM 883 C CA . ASP A 1 107 ? 4.357 4.152 -11.886 1.00 86.19 107 ASP A CA 1
ATOM 884 C C . ASP A 1 107 ? 4.131 2.832 -11.116 1.00 86.19 107 ASP A C 1
ATOM 886 O O . ASP A 1 107 ? 4.706 1.773 -11.402 1.00 86.19 107 ASP A O 1
ATOM 890 N N . VAL A 1 108 ? 3.285 2.899 -10.092 1.00 89.69 108 VAL A N 1
ATOM 891 C CA . VAL A 1 108 ? 2.746 1.759 -9.351 1.00 89.69 108 VAL A CA 1
ATOM 892 C C . VAL A 1 108 ? 1.416 1.361 -9.970 1.00 89.69 108 VAL A C 1
ATOM 894 O O . VAL A 1 108 ? 0.455 2.116 -9.899 1.00 89.69 108 VAL A O 1
ATOM 897 N N . LEU A 1 109 ? 1.361 0.152 -10.513 1.00 90.12 109 LEU A N 1
ATOM 898 C CA . LEU A 1 109 ? 0.202 -0.373 -11.220 1.00 90.12 109 LEU A CA 1
ATOM 899 C C . LEU A 1 109 ? -0.348 -1.587 -10.490 1.00 90.12 109 LEU A C 1
ATOM 901 O O . LEU A 1 109 ? 0.386 -2.309 -9.808 1.00 90.12 109 LEU A O 1
ATOM 905 N N . ASP A 1 110 ? -1.633 -1.852 -10.650 1.00 89.38 110 ASP A N 1
ATOM 906 C CA . ASP A 1 110 ? -2.162 -3.150 -10.276 1.00 89.38 110 ASP A CA 1
ATOM 907 C C . ASP A 1 110 ? -1.838 -4.202 -11.357 1.00 89.38 110 ASP A C 1
ATOM 909 O O . ASP A 1 110 ? -1.391 -3.894 -12.461 1.00 89.38 110 ASP A O 1
ATOM 913 N N . HIS A 1 111 ? -2.009 -5.476 -11.025 1.00 86.75 111 HIS A N 1
ATOM 914 C CA . HIS A 1 111 ? -1.706 -6.567 -11.945 1.00 86.75 111 HIS A CA 1
ATOM 915 C C . HIS A 1 111 ? -2.564 -6.569 -13.219 1.00 86.75 111 HIS A C 1
ATOM 917 O O . HIS A 1 111 ? -2.056 -6.982 -14.257 1.00 86.75 111 HIS A O 1
ATOM 923 N N . GLU A 1 112 ? -3.821 -6.115 -13.170 1.00 88.56 112 GLU A N 1
ATOM 924 C CA . GLU A 1 112 ? -4.669 -6.042 -14.363 1.00 88.56 112 GLU A CA 1
ATOM 925 C C . GLU A 1 112 ? -4.149 -4.959 -15.311 1.00 88.56 112 GLU A C 1
ATOM 927 O O . GLU A 1 112 ? -3.921 -5.235 -16.488 1.00 88.56 112 GLU A O 1
ATOM 932 N N . GLU A 1 113 ? -3.868 -3.756 -14.796 1.00 89.88 113 GLU A N 1
ATOM 933 C CA . GLU A 1 113 ? -3.251 -2.670 -15.567 1.00 89.88 113 GLU A CA 1
ATOM 934 C C . GLU A 1 113 ? -1.879 -3.055 -16.120 1.00 89.88 113 GLU A C 1
ATOM 936 O O . GLU A 1 113 ? -1.588 -2.800 -17.288 1.00 89.88 113 GLU A O 1
ATOM 941 N N . ALA A 1 114 ? -1.050 -3.726 -15.321 1.00 91.00 114 ALA A N 1
ATOM 942 C CA . ALA A 1 114 ? 0.265 -4.181 -15.757 1.00 91.00 114 ALA A CA 1
ATOM 943 C C . ALA A 1 114 ? 0.181 -5.201 -16.908 1.00 91.00 114 ALA A C 1
ATOM 945 O O . ALA A 1 114 ? 0.989 -5.143 -17.837 1.00 91.00 114 ALA A O 1
ATOM 946 N N . ILE A 1 115 ? -0.808 -6.103 -16.885 1.00 91.00 115 ILE A N 1
ATOM 947 C CA . ILE A 1 115 ? -1.067 -7.044 -17.984 1.00 91.00 115 ILE A CA 1
ATOM 948 C C . ILE A 1 115 ? -1.590 -6.298 -19.216 1.00 91.00 115 ILE A C 1
ATOM 950 O O . ILE A 1 115 ? -1.099 -6.543 -20.317 1.00 91.00 115 ILE A O 1
ATOM 954 N N . MET A 1 116 ? -2.533 -5.364 -19.045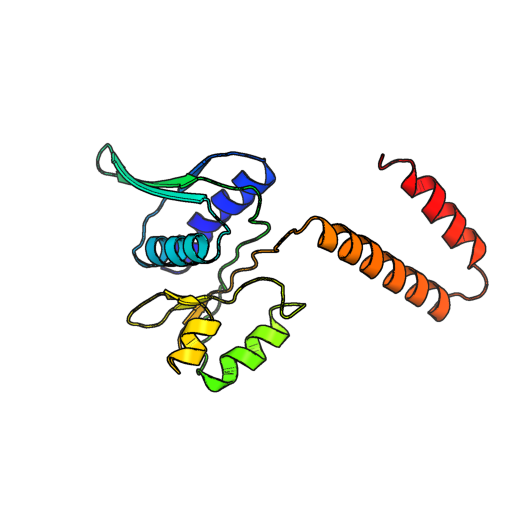 1.00 91.75 116 MET A N 1
ATOM 955 C CA . MET A 1 116 ? -3.091 -4.569 -20.150 1.00 91.75 116 MET A CA 1
ATOM 956 C C . MET A 1 116 ? -2.019 -3.749 -20.874 1.00 91.75 116 MET A C 1
ATOM 958 O O . MET A 1 116 ? -2.013 -3.683 -22.101 1.00 91.75 116 MET A O 1
ATOM 962 N N . LEU A 1 117 ? -1.092 -3.154 -20.124 1.00 91.94 117 LEU A N 1
ATOM 963 C CA . LEU A 1 117 ? 0.020 -2.378 -20.670 1.00 91.94 117 LEU A CA 1
ATOM 964 C C . LEU A 1 117 ? 1.203 -3.255 -21.110 1.00 91.94 117 LEU A C 1
ATOM 966 O O . LEU A 1 117 ? 2.146 -2.750 -21.716 1.00 91.94 117 LEU A O 1
ATOM 970 N N . ASN A 1 118 ? 1.160 -4.561 -20.826 1.00 91.31 118 ASN A N 1
ATOM 971 C CA . ASN A 1 118 ? 2.245 -5.512 -21.064 1.00 91.31 118 ASN A CA 1
ATOM 972 C C . ASN A 1 118 ? 3.580 -5.069 -20.425 1.00 91.31 118 ASN A C 1
ATOM 974 O O . ASN A 1 118 ? 4.656 -5.214 -21.010 1.00 91.31 118 ASN A O 1
ATOM 978 N N . VAL A 1 119 ? 3.512 -4.521 -19.207 1.00 90.62 119 VAL A N 1
ATOM 979 C CA . VAL A 1 119 ? 4.670 -4.005 -18.466 1.00 90.62 119 VAL A CA 1
ATOM 980 C C . VAL A 1 119 ? 4.987 -4.916 -17.282 1.00 90.62 119 VAL A C 1
ATOM 982 O O . VAL A 1 119 ? 4.124 -5.282 -16.488 1.00 90.62 119 VAL A O 1
ATOM 985 N N .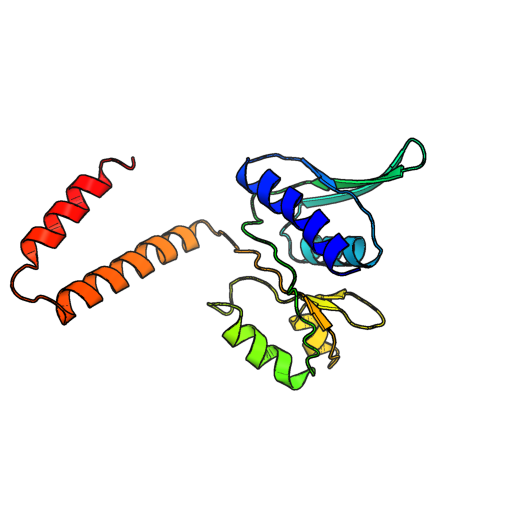 GLY A 1 120 ? 6.258 -5.299 -17.166 1.00 87.44 120 GLY A N 1
ATOM 986 C CA . GLY A 1 120 ? 6.791 -6.002 -16.000 1.00 87.44 120 GLY A CA 1
ATOM 987 C C . GLY A 1 120 ? 7.366 -5.040 -14.963 1.00 87.44 120 GLY A C 1
ATOM 988 O O . GLY A 1 120 ? 7.522 -3.845 -15.200 1.00 87.44 120 GLY A O 1
ATOM 989 N N . GLY A 1 121 ? 7.751 -5.560 -13.805 1.00 87.38 121 GLY A N 1
ATOM 990 C CA . GLY A 1 121 ? 8.361 -4.720 -12.785 1.00 87.38 121 GLY A CA 1
ATOM 991 C C . GLY A 1 121 ? 8.672 -5.449 -11.495 1.00 87.38 121 GLY A C 1
ATOM 992 O O . GLY A 1 121 ? 8.675 -6.677 -11.419 1.00 87.38 121 GLY A O 1
ATOM 993 N N . GLN A 1 122 ? 8.931 -4.660 -10.460 1.00 82.88 122 GLN A N 1
ATOM 994 C CA . GLN A 1 122 ? 9.179 -5.165 -9.120 1.00 82.88 122 GLN A CA 1
ATOM 995 C C . GLN A 1 122 ? 7.873 -5.445 -8.410 1.00 82.88 122 GLN A C 1
ATOM 997 O O . GLN A 1 122 ? 7.044 -4.554 -8.216 1.00 82.88 122 GLN A O 1
ATOM 1002 N N . LEU A 1 123 ? 7.721 -6.679 -7.954 1.00 76.94 123 LEU A N 1
ATOM 1003 C CA . LEU A 1 123 ? 6.494 -7.094 -7.313 1.00 76.94 123 LEU A CA 1
ATOM 1004 C C . LEU A 1 123 ? 6.419 -6.569 -5.877 1.00 76.94 123 LEU A C 1
ATOM 1006 O O . LEU A 1 123 ? 7.349 -6.716 -5.078 1.00 76.94 123 LEU A O 1
ATOM 1010 N N . ARG A 1 124 ? 5.289 -5.952 -5.535 1.00 73.19 124 ARG A N 1
ATOM 1011 C CA . ARG A 1 124 ? 4.956 -5.547 -4.171 1.00 73.19 124 ARG A CA 1
ATOM 1012 C C . ARG A 1 124 ? 3.587 -6.102 -3.835 1.00 73.19 124 ARG A C 1
ATOM 1014 O O . ARG A 1 124 ? 2.561 -5.617 -4.288 1.00 73.19 124 ARG A O 1
ATOM 1021 N N . LEU A 1 125 ? 3.583 -7.163 -3.045 1.00 66.00 125 LEU A N 1
ATOM 1022 C CA . LEU A 1 125 ? 2.340 -7.834 -2.719 1.00 66.00 125 LEU A CA 1
ATOM 1023 C C . LEU A 1 125 ? 1.413 -6.920 -1.900 1.00 66.00 125 LEU A C 1
ATOM 1025 O O . LEU A 1 125 ? 1.847 -6.105 -1.087 1.00 66.00 125 LEU A O 1
ATOM 1029 N N . PHE A 1 126 ? 0.118 -7.054 -2.144 1.00 60.28 126 PHE A N 1
ATOM 1030 C CA . PHE A 1 126 ? -0.942 -6.497 -1.324 1.00 60.28 126 PHE A CA 1
ATOM 1031 C C . PHE A 1 126 ? -1.989 -7.599 -1.139 1.00 60.28 126 PHE A C 1
ATOM 1033 O O . PHE A 1 126 ? -2.311 -8.326 -2.073 1.00 60.28 126 PHE A O 1
ATOM 1040 N N . HIS A 1 127 ? -2.491 -7.776 0.082 1.00 57.88 127 HIS A N 1
ATOM 1041 C CA . HIS A 1 127 ? -3.461 -8.824 0.415 1.00 57.88 127 HIS A CA 1
ATOM 1042 C C . HIS A 1 127 ? -4.761 -8.213 0.939 1.00 57.88 127 HIS A C 1
ATOM 1044 O O . HIS A 1 127 ? -5.239 -8.535 2.027 1.00 57.88 127 HIS A O 1
ATOM 1050 N N . GLY A 1 128 ? -5.381 -7.336 0.153 1.00 49.78 128 GLY A N 1
ATOM 1051 C CA . GLY A 1 128 ? -6.709 -6.834 0.488 1.00 49.78 128 GLY A CA 1
ATOM 1052 C C . GLY A 1 128 ? -7.758 -7.938 0.354 1.00 49.78 128 GLY A C 1
ATOM 1053 O O . GLY A 1 128 ? -8.230 -8.201 -0.749 1.00 49.78 128 GLY A O 1
ATOM 1054 N N . LYS A 1 129 ? -8.164 -8.591 1.451 1.00 48.09 129 LYS A N 1
ATOM 1055 C CA . LYS A 1 129 ? -9.388 -9.405 1.408 1.00 48.09 129 LYS A CA 1
ATOM 1056 C C . LYS A 1 129 ? -10.579 -8.490 1.179 1.00 48.09 129 LYS A C 1
ATOM 1058 O O . LYS A 1 129 ? -10.831 -7.618 1.997 1.00 48.09 129 LYS A O 1
ATOM 1063 N N . TYR A 1 130 ? -11.340 -8.760 0.131 1.00 38.12 130 TYR A N 1
ATOM 1064 C CA . TYR A 1 130 ? -12.715 -8.299 0.040 1.00 38.12 130 TYR A CA 1
ATOM 1065 C C . TYR A 1 130 ? -13.551 -9.164 1.001 1.00 38.12 130 TYR A C 1
ATOM 1067 O O . TYR A 1 130 ? -13.740 -10.356 0.755 1.00 38.12 130 TYR A O 1
ATOM 1075 N N . LEU A 1 131 ? -13.993 -8.614 2.136 1.00 38.06 131 LEU A N 1
ATOM 1076 C CA . LEU A 1 131 ? -15.158 -9.167 2.833 1.00 38.06 131 LEU A CA 1
ATOM 1077 C C . LEU A 1 131 ? -16.392 -8.560 2.148 1.00 38.06 131 LEU A C 1
ATOM 1079 O O . LEU A 1 131 ? -16.825 -7.474 2.517 1.00 38.06 131 LEU A O 1
ATOM 1083 N N . SER A 1 132 ? -16.966 -9.242 1.157 1.00 35.91 132 SER A N 1
ATOM 1084 C CA . SER A 1 132 ? -18.426 -9.179 1.033 1.00 35.91 132 SER A CA 1
ATOM 1085 C C . SER A 1 132 ? -19.018 -10.062 2.134 1.00 35.91 132 SER A C 1
ATOM 1087 O O . SER A 1 132 ? -18.407 -11.071 2.502 1.00 35.91 132 SER A O 1
ATOM 1089 N N . GLU A 1 133 ? -20.180 -9.705 2.681 1.00 43.53 133 GLU A N 1
ATOM 1090 C CA . GLU A 1 133 ? -20.859 -10.498 3.722 1.00 43.53 133 GLU A CA 1
ATOM 1091 C C . GLU A 1 133 ? -21.075 -11.963 3.283 1.00 43.53 133 GLU A C 1
ATOM 1093 O O . GLU A 1 133 ? -20.936 -12.886 4.085 1.00 43.53 133 GLU A O 1
ATOM 1098 N N . GLU A 1 134 ? -21.252 -12.200 1.979 1.00 44.81 134 GLU A N 1
ATOM 1099 C CA . GLU A 1 134 ? -21.347 -13.532 1.364 1.00 44.81 134 GLU A CA 1
ATOM 1100 C C . GLU A 1 134 ? -20.078 -14.396 1.547 1.00 44.81 134 GLU A C 1
ATOM 1102 O O . GLU A 1 134 ? -20.149 -15.624 1.625 1.00 44.81 134 GLU A O 1
ATOM 1107 N N . ASN A 1 135 ? -18.897 -13.787 1.688 1.00 35.72 135 ASN A N 1
ATOM 1108 C CA . ASN A 1 135 ? -17.615 -14.496 1.786 1.00 35.72 135 ASN A CA 1
ATOM 1109 C C . ASN A 1 135 ? -17.234 -14.927 3.219 1.00 35.72 135 ASN A C 1
ATOM 1111 O O . ASN A 1 135 ? -16.350 -15.778 3.388 1.00 35.72 135 ASN A O 1
ATOM 1115 N N . ILE A 1 136 ? -17.915 -14.424 4.261 1.00 43.09 136 ILE A N 1
ATOM 1116 C CA . ILE A 1 136 ? -17.793 -14.959 5.635 1.00 43.09 136 ILE A CA 1
ATOM 1117 C C . ILE A 1 136 ? -18.229 -16.432 5.656 1.00 43.09 136 ILE A C 1
ATOM 1119 O O . ILE A 1 136 ? -17.590 -17.275 6.299 1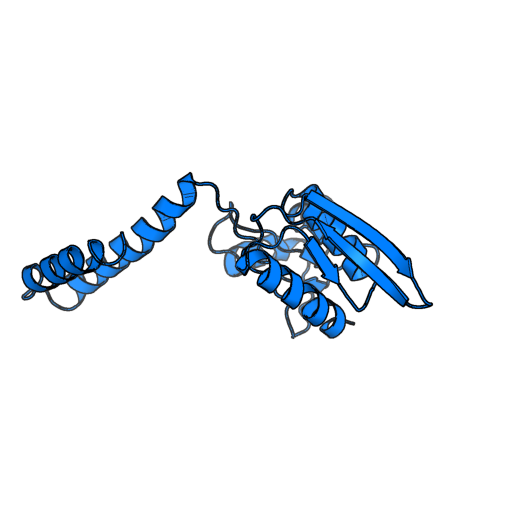.00 43.09 136 ILE A O 1
ATOM 1123 N N . PHE A 1 137 ? -19.269 -16.757 4.885 1.00 43.22 137 PHE A N 1
ATOM 1124 C CA . PHE A 1 137 ? -19.808 -18.106 4.754 1.00 43.22 137 PHE A CA 1
ATOM 1125 C C . PHE A 1 137 ? -18.775 -19.082 4.180 1.00 43.22 137 PHE A C 1
ATOM 1127 O O . PHE A 1 137 ? -18.606 -20.172 4.721 1.00 43.22 137 PHE A O 1
ATOM 1134 N N . ILE A 1 138 ? -18.004 -18.672 3.167 1.00 47.31 138 ILE A N 1
ATOM 1135 C CA . ILE A 1 138 ? -16.988 -19.523 2.526 1.00 47.31 138 ILE A CA 1
ATOM 1136 C C . ILE A 1 138 ? -15.822 -19.820 3.475 1.00 47.31 138 ILE A C 1
ATOM 1138 O O . ILE A 1 138 ? -15.340 -20.949 3.505 1.00 47.31 138 ILE A O 1
ATOM 1142 N N . ARG A 1 139 ? -15.399 -18.873 4.326 1.00 40.66 139 ARG A N 1
ATOM 1143 C CA . ARG A 1 139 ? -14.363 -19.141 5.344 1.00 40.66 139 ARG A CA 1
ATOM 1144 C C . ARG A 1 139 ? -14.836 -20.119 6.426 1.00 40.66 139 ARG A C 1
ATOM 1146 O O . ARG A 1 139 ? -14.069 -21.007 6.797 1.00 40.66 139 ARG A O 1
ATOM 1153 N N . LYS A 1 140 ? -16.091 -20.002 6.886 1.00 43.53 140 LYS A N 1
ATOM 1154 C CA . LYS A 1 140 ? -16.713 -20.986 7.794 1.00 43.53 140 LYS A CA 1
ATOM 1155 C C . LYS A 1 140 ? -16.853 -22.354 7.118 1.00 43.53 140 LYS A C 1
ATOM 1157 O O . LYS A 1 140 ? -16.521 -23.366 7.726 1.00 43.53 140 LYS A O 1
ATOM 1162 N N . TYR A 1 141 ? -17.291 -22.397 5.861 1.00 46.50 141 TYR A N 1
ATOM 1163 C CA . TYR A 1 141 ? -17.487 -23.646 5.121 1.00 46.50 141 TYR A CA 1
ATOM 1164 C C . TYR A 1 141 ? -16.182 -24.345 4.747 1.00 46.50 141 TYR A C 1
ATOM 1166 O O . TYR A 1 141 ? -16.119 -25.566 4.837 1.00 46.50 141 TYR A O 1
ATOM 1174 N N . PHE A 1 142 ? -15.141 -23.609 4.357 1.00 44.38 142 PHE A N 1
ATOM 1175 C CA . PHE A 1 142 ? -13.872 -24.198 3.931 1.00 44.38 142 PHE A CA 1
ATOM 1176 C C . PHE A 1 142 ? -13.161 -24.901 5.092 1.00 44.38 142 PHE A C 1
ATOM 1178 O O . PHE A 1 142 ? -12.770 -26.056 4.952 1.00 44.38 142 PHE A O 1
ATOM 1185 N N . LEU A 1 143 ? -13.089 -24.264 6.268 1.00 50.59 143 LEU A N 1
ATOM 1186 C CA . LEU A 1 143 ? -12.562 -24.912 7.475 1.00 50.59 143 LEU A CA 1
ATOM 1187 C C . LEU A 1 143 ? -13.428 -26.111 7.891 1.00 50.59 143 LEU A C 1
ATOM 1189 O O . LEU A 1 143 ? -12.887 -27.168 8.196 1.00 50.59 143 LEU A O 1
ATOM 1193 N N . ARG A 1 144 ? -14.761 -25.995 7.824 1.00 46.22 144 ARG A N 1
ATOM 1194 C CA . ARG A 1 144 ? -15.697 -27.071 8.193 1.00 46.22 144 ARG A CA 1
ATOM 1195 C C . ARG A 1 144 ? -15.591 -28.296 7.274 1.00 46.22 144 ARG A C 1
ATOM 1197 O O . ARG A 1 144 ? -15.580 -29.418 7.765 1.00 46.22 144 ARG A O 1
ATOM 1204 N N . LYS A 1 145 ? -15.461 -28.103 5.956 1.00 47.66 145 LYS A N 1
ATOM 1205 C CA . LYS A 1 145 ? -15.312 -29.202 4.983 1.00 47.66 145 LYS A CA 1
ATOM 1206 C C . LYS A 1 145 ? -13.939 -29.868 5.079 1.00 47.66 145 LYS A C 1
ATOM 1208 O O . LYS A 1 145 ? -13.861 -31.086 4.975 1.00 47.66 145 LYS A O 1
ATOM 1213 N N . PHE A 1 146 ? -12.882 -29.090 5.316 1.00 49.03 146 PHE A N 1
ATOM 1214 C CA . PHE A 1 146 ? -11.527 -29.621 5.472 1.00 49.03 146 PHE A CA 1
ATOM 1215 C C . PHE A 1 146 ? -11.378 -30.439 6.764 1.00 49.03 146 PHE A C 1
ATOM 1217 O O . PHE A 1 146 ? -10.784 -31.511 6.738 1.00 49.03 146 PHE A O 1
ATOM 1224 N N . PHE A 1 147 ? -11.977 -29.988 7.874 1.00 50.28 147 PHE A N 1
ATOM 1225 C CA . PHE A 1 147 ? -11.930 -30.706 9.153 1.00 50.28 147 PHE A CA 1
ATOM 1226 C C . PHE A 1 147 ? -12.725 -32.021 9.118 1.00 50.28 147 PHE A C 1
ATOM 1228 O O . PHE A 1 147 ? -12.219 -33.050 9.553 1.00 50.28 147 PHE A O 1
ATOM 1235 N N . ILE A 1 148 ? -13.928 -32.020 8.522 1.00 57.34 148 ILE A N 1
ATOM 1236 C CA . ILE A 1 148 ? -14.721 -33.249 8.322 1.00 57.34 148 ILE A CA 1
ATOM 1237 C C . ILE A 1 148 ? -13.962 -34.243 7.433 1.00 57.34 148 ILE A C 1
ATOM 1239 O O . ILE A 1 148 ? -13.919 -35.433 7.735 1.00 57.34 148 ILE A O 1
ATOM 1243 N N . PHE A 1 149 ? -13.329 -33.763 6.359 1.00 53.88 149 PHE A N 1
ATOM 1244 C CA . PHE A 1 149 ? -12.558 -34.616 5.456 1.00 53.88 149 PHE A CA 1
ATOM 1245 C C . PHE A 1 149 ? -11.332 -35.232 6.149 1.00 53.88 149 PHE A C 1
ATOM 1247 O O . PHE A 1 149 ? -11.067 -36.417 5.974 1.00 53.88 149 PHE A O 1
ATOM 1254 N N . LEU A 1 150 ? -10.624 -34.470 6.992 1.00 50.16 150 LEU A N 1
ATOM 1255 C CA . LEU A 1 150 ? -9.490 -34.988 7.762 1.00 50.16 150 LEU A CA 1
ATOM 1256 C C . LEU A 1 150 ? -9.927 -36.047 8.794 1.00 50.16 150 LEU A C 1
ATOM 1258 O O . LEU A 1 150 ? -9.275 -37.081 8.909 1.00 50.16 150 LEU A O 1
ATOM 1262 N N . CYS A 1 151 ? -11.049 -35.831 9.494 1.00 49.34 151 CYS A N 1
ATOM 1263 C CA . CYS A 1 151 ? -11.616 -36.809 10.433 1.00 49.34 151 CYS A CA 1
ATOM 1264 C C . CYS A 1 151 ? -12.016 -38.124 9.743 1.00 49.34 151 CYS A C 1
ATOM 1266 O O . CYS A 1 151 ? -11.717 -39.194 10.268 1.00 49.34 151 CYS A O 1
ATOM 1268 N N . LEU A 1 152 ? -12.629 -38.059 8.554 1.00 52.28 152 LEU A N 1
ATOM 1269 C CA . LEU A 1 152 ? -13.021 -39.247 7.782 1.00 52.28 152 LEU A CA 1
ATOM 1270 C C . LEU A 1 152 ? -11.822 -40.060 7.272 1.00 52.28 152 LEU A C 1
ATOM 1272 O O . LEU A 1 152 ? -11.926 -41.275 7.141 1.00 52.28 152 LEU A O 1
ATOM 1276 N N . VAL A 1 153 ? -10.696 -39.402 6.983 1.00 52.81 153 VAL A N 1
ATOM 1277 C CA . VAL A 1 153 ? -9.499 -40.060 6.437 1.00 52.81 153 VAL A CA 1
ATOM 1278 C C . VAL A 1 153 ? -8.596 -40.634 7.536 1.00 52.81 153 VAL A C 1
ATOM 1280 O O . VAL A 1 153 ? -7.951 -41.652 7.303 1.00 52.81 153 VAL A O 1
ATOM 1283 N N . TYR A 1 154 ? -8.548 -40.025 8.729 1.00 49.47 154 TYR A N 1
ATOM 1284 C CA . TYR A 1 154 ? -7.589 -40.412 9.776 1.00 49.47 154 TYR A CA 1
ATOM 1285 C C . TYR A 1 154 ? -8.159 -41.219 10.955 1.00 49.47 154 TYR A C 1
ATOM 1287 O O . TYR A 1 154 ? -7.359 -41.794 11.690 1.00 49.47 154 TYR A O 1
ATOM 1295 N N . ASN A 1 155 ? -9.480 -41.288 11.178 1.00 48.44 155 ASN A N 1
ATOM 1296 C CA . ASN A 1 155 ? -10.049 -42.101 12.268 1.00 48.44 155 ASN A CA 1
ATOM 1297 C C . ASN A 1 155 ? -11.547 -42.433 12.049 1.00 48.44 155 ASN A C 1
ATOM 1299 O O . ASN A 1 155 ? -12.416 -41.692 12.516 1.00 48.44 155 ASN A O 1
ATOM 1303 N N . PRO A 1 156 ? -11.887 -43.546 11.371 1.00 54.25 156 PRO A N 1
ATOM 1304 C CA . PRO A 1 156 ? -13.282 -43.896 11.080 1.00 54.25 156 PRO A CA 1
ATOM 1305 C C . PRO A 1 156 ? -14.086 -44.357 12.310 1.00 54.25 156 PRO A C 1
ATOM 1307 O O . PRO A 1 156 ? -15.313 -44.321 12.273 1.00 54.25 156 PRO A O 1
ATOM 1310 N N . GLU A 1 157 ? -13.436 -44.748 13.411 1.00 55.00 157 GLU A N 1
ATOM 1311 C CA . GLU A 1 157 ? -14.124 -45.294 14.595 1.00 55.00 157 GLU A CA 1
ATOM 1312 C C . GLU A 1 157 ? -14.611 -44.231 15.599 1.00 55.00 157 GLU A C 1
ATOM 1314 O O . GLU A 1 157 ? -15.320 -44.564 16.542 1.00 55.00 157 GLU A O 1
ATOM 1319 N N . ASN A 1 158 ? -14.293 -42.943 15.395 1.00 51.06 158 ASN A N 1
ATOM 1320 C CA . ASN A 1 158 ? -14.604 -41.864 16.352 1.00 51.06 158 ASN A CA 1
ATOM 1321 C C . ASN A 1 158 ? -15.391 -40.683 15.747 1.00 51.06 158 ASN A C 1
ATOM 1323 O O . ASN A 1 158 ? -15.314 -39.545 16.212 1.00 51.06 158 ASN A O 1
ATOM 1327 N N . ILE A 1 159 ? -16.185 -40.952 14.706 1.00 51.00 159 ILE A N 1
ATOM 1328 C CA . ILE A 1 159 ? -16.962 -39.934 13.976 1.00 51.00 159 ILE A CA 1
ATOM 1329 C C . ILE A 1 159 ? -17.978 -39.218 14.889 1.00 51.00 159 ILE A C 1
ATOM 1331 O O . ILE A 1 159 ? -18.170 -38.009 14.762 1.00 51.00 159 ILE A O 1
ATOM 1335 N N . PHE A 1 160 ? -18.593 -39.933 15.839 1.00 50.00 160 PHE A N 1
ATOM 1336 C CA . PHE A 1 160 ? -19.622 -39.371 16.724 1.00 50.00 160 PHE A CA 1
ATOM 1337 C C . PHE A 1 160 ? -19.055 -38.419 17.790 1.00 50.00 160 PHE A C 1
ATOM 1339 O O . PHE A 1 160 ? -19.618 -37.347 18.003 1.00 50.00 160 PHE A O 1
ATOM 1346 N N . HIS A 1 161 ? -17.894 -38.730 18.375 1.00 47.19 161 HIS A N 1
ATOM 1347 C CA . HIS A 1 161 ? -17.284 -37.897 19.421 1.00 47.19 161 HIS A CA 1
ATOM 1348 C C . HIS A 1 161 ? -16.733 -36.566 18.868 1.00 47.19 161 HIS A C 1
ATOM 1350 O O . HIS A 1 161 ? -16.725 -35.545 19.556 1.00 47.19 161 HIS A O 1
ATOM 1356 N N . CYS A 1 162 ? -16.305 -36.543 17.598 1.00 43.50 162 CYS A N 1
ATOM 1357 C CA . CYS A 1 162 ? -15.897 -35.309 16.920 1.00 43.50 162 CYS A CA 1
ATOM 1358 C C . CYS A 1 162 ? -17.083 -34.386 16.588 1.00 43.50 162 CYS A C 1
ATOM 1360 O O . CYS A 1 162 ? -16.910 -33.167 16.561 1.00 43.50 162 CYS A O 1
ATOM 1362 N N . LEU A 1 163 ? -18.277 -34.938 16.342 1.00 46.91 163 LEU A N 1
ATOM 1363 C CA . LEU A 1 163 ? -19.476 -34.156 16.026 1.00 46.91 163 LEU A CA 1
ATOM 1364 C C . LEU A 1 163 ? -20.035 -33.428 17.262 1.00 46.91 163 LEU A C 1
ATOM 1366 O O . LEU A 1 163 ? -20.374 -32.248 17.154 1.00 46.91 163 LEU A O 1
ATOM 1370 N N . GLU A 1 164 ? -20.051 -34.058 18.440 1.00 43.50 164 GLU A N 1
ATOM 1371 C CA . GLU A 1 164 ? -20.520 -33.418 19.686 1.00 43.50 164 GLU A CA 1
ATOM 1372 C C . GLU A 1 164 ? -19.603 -32.278 20.157 1.00 43.50 164 GLU A C 1
ATOM 1374 O O . GLU A 1 164 ? -20.090 -31.180 20.433 1.00 43.50 164 GLU A O 1
ATOM 1379 N N . TYR A 1 165 ? -18.276 -32.455 20.101 1.00 45.03 165 TYR A N 1
ATOM 1380 C CA . TYR A 1 165 ? -17.318 -31.386 20.434 1.00 45.03 165 TYR A CA 1
ATOM 1381 C C . TYR A 1 165 ? -17.460 -30.146 19.539 1.00 45.03 165 TYR A C 1
ATOM 1383 O O . TYR A 1 165 ? -17.169 -29.025 19.968 1.00 45.03 165 TYR A O 1
ATOM 1391 N N . THR A 1 166 ? -17.897 -30.318 18.286 1.00 44.59 166 THR A N 1
ATOM 1392 C CA . THR A 1 166 ? -18.141 -29.182 17.388 1.00 44.59 166 THR A CA 1
ATOM 1393 C C . THR A 1 166 ? -19.439 -28.442 17.689 1.00 44.59 166 THR A C 1
ATOM 1395 O O . THR A 1 166 ? -19.489 -27.241 17.447 1.00 44.59 166 THR A O 1
ATOM 1398 N N . LEU A 1 167 ? -20.465 -29.101 18.235 1.00 45.00 167 LEU A N 1
ATOM 1399 C CA . LEU A 1 167 ? -21.736 -28.452 18.569 1.00 45.00 167 LEU A CA 1
ATOM 1400 C C . LEU A 1 167 ? -21.658 -27.668 19.885 1.00 45.00 167 LEU A C 1
ATOM 1402 O O . LEU A 1 167 ? -22.161 -26.546 19.934 1.00 45.00 167 LEU A O 1
ATOM 1406 N N . GLU A 1 168 ? -20.955 -28.174 20.901 1.00 44.03 168 GLU A N 1
ATOM 1407 C CA . GLU A 1 168 ? -20.775 -27.443 22.167 1.00 44.03 168 GLU A CA 1
ATOM 1408 C C . GLU A 1 168 ? -19.903 -26.185 22.004 1.00 44.03 168 GLU A C 1
ATOM 1410 O O . GLU A 1 168 ? -20.204 -25.133 22.568 1.00 44.03 168 GLU A O 1
ATOM 1415 N N . ASN A 1 169 ? -18.878 -26.227 21.144 1.00 37.59 169 ASN A N 1
ATOM 1416 C CA . ASN A 1 169 ? -18.020 -25.063 20.882 1.00 37.59 169 ASN A CA 1
ATOM 1417 C C . ASN A 1 169 ? -18.646 -24.018 19.939 1.00 37.59 169 ASN A C 1
ATOM 1419 O O . ASN A 1 169 ? -18.162 -22.889 19.868 1.00 37.59 169 ASN A O 1
ATOM 1423 N N . ILE A 1 170 ? -19.726 -24.356 19.223 1.00 41.09 170 ILE A N 1
ATOM 1424 C CA . ILE A 1 170 ? -20.489 -23.384 18.424 1.00 41.09 170 ILE A CA 1
ATOM 1425 C C . ILE A 1 170 ? -21.304 -22.448 19.328 1.00 41.09 170 ILE A C 1
ATOM 1427 O O . ILE A 1 170 ? -21.477 -21.282 18.977 1.00 41.09 170 ILE A O 1
ATOM 1431 N N . PHE A 1 171 ? -21.759 -22.916 20.495 1.00 35.78 171 PHE A N 1
ATOM 1432 C CA . PHE A 1 171 ? -22.576 -22.112 21.410 1.00 35.78 171 PHE A CA 1
ATOM 1433 C C . PHE A 1 171 ? -21.768 -21.095 22.234 1.00 35.78 171 PHE A C 1
ATOM 1435 O O . PHE A 1 171 ? -22.325 -20.102 22.680 1.00 35.78 171 PHE A O 1
ATOM 1442 N N . LEU A 1 172 ? -20.454 -21.295 22.391 1.00 34.84 172 LEU A N 1
ATOM 1443 C CA . LEU A 1 172 ? -19.558 -20.389 23.131 1.00 34.84 172 LEU A CA 1
ATOM 1444 C C . LEU A 1 172 ? -19.008 -19.212 22.299 1.00 34.84 172 LEU A C 1
ATOM 1446 O O . LEU A 1 172 ? -18.252 -18.395 22.818 1.00 34.84 172 LEU A O 1
ATOM 1450 N N . CYS A 1 173 ? -19.349 -19.127 21.010 1.00 33.03 173 CYS A N 1
ATOM 1451 C CA . CYS A 1 173 ? -18.945 -18.039 20.106 1.00 33.03 173 CYS A CA 1
ATOM 1452 C C . CYS A 1 173 ? -20.127 -17.202 19.573 1.00 33.03 173 CYS A C 1
ATOM 1454 O O . CYS A 1 173 ? -19.949 -16.457 18.605 1.00 33.03 173 CYS A O 1
ATOM 1456 N N . LEU A 1 174 ? -21.310 -17.336 20.180 1.00 36.69 174 LEU A N 1
ATOM 1457 C CA . LEU A 1 174 ? -22.434 -16.396 20.074 1.00 36.69 174 LEU A CA 1
ATOM 1458 C C . LEU A 1 174 ? -22.508 -15.567 21.358 1.00 36.69 174 LEU A C 1
ATOM 1460 O O . LEU A 1 174 ? -22.805 -14.360 21.234 1.00 36.69 174 LEU A O 1
#

pLDDT: mean 74.83, std 19.17, range [33.03, 95.12]

Secondary structure (DSSP, 8-state):
-HHHHHHHHHHHHHHHHTT-SEEEE-S--HHHHHHHHHHHHTTSEEEEEEEEETTEEEEEEEE-S---B----SS--EE-GGGHHHHHHHHSSSTTS---EEE-SS-EEEHHHHHHTT--EEEE--B-----HHHHHHHHHHHHHHHHHHHHHH-GGGHHHHHHHHHHHHHTT-

Sequence (174 aa):
GRRILNDALRPTVNAERKGKSYVELQPISTVLSSFLKVMKDRGYIKNFEVYYLHRVWRITVELQGRVNDCGVLTYRQDIKAWDIEQYRLKALPTNQWGYVVITTPDDVLDHEEAIMLNVGGQLRLFHGKYLSEENIFIRKYFLRKFFIFLCLVYNPENIFHCLEYTLENIFLCL

InterPro domains:
  IPR000630 Small ribosomal subunit protein uS8 [PF00410] (5-123)
  IPR000630 Small ribosomal subunit protein uS8 [PTHR11758] (3-126)
  IPR035987 Small ribosomal subunit protein uS8 superfamily [SSF56047] (4-123)

Organism: Cephalotus follicularis (NCBI:txid3775)

Foldseek 3Di:
DLVLLQQFVVQVLVCLVVVHQKDKGDDDDPQNVLVVVQCCVVPQFVDKDWDADPNHIIMMTGGDSQFNWFFFDPDWDWDFLVCLVVVCVVVDVDPVWAWKWFQDPVGIHTNVVCNVVRHIHTTTGTGGGGDDVVCVVVVVVVVVVVVLVVCVVPPVPCNPVVVVVVVVVVVVVD

Radius of gyration: 20.32 Å; chains: 1; bounding box: 36×67×44 Å